Protein AF-A0A095ST44-F1 (afdb_monomer_lite)

Structure (mmCIF, N/CA/C/O backbone):
data_AF-A0A095ST44-F1
#
_entry.id   AF-A0A095ST44-F1
#
loop_
_atom_site.group_PDB
_atom_site.id
_atom_site.type_symbol
_atom_site.label_atom_id
_atom_site.label_alt_id
_atom_site.label_comp_id
_atom_site.label_asym_id
_atom_site.label_entity_id
_atom_site.label_seq_id
_atom_site.pdbx_PDB_ins_code
_atom_site.Cartn_x
_atom_site.Cartn_y
_atom_site.Cartn_z
_atom_site.occupancy
_atom_site.B_iso_or_equiv
_atom_site.auth_seq_id
_atom_site.auth_comp_id
_atom_site.auth_asym_id
_atom_site.auth_atom_id
_atom_site.pdbx_PDB_model_num
ATOM 1 N N . MET A 1 1 ? -21.161 -4.479 18.230 1.00 47.06 1 MET A N 1
ATOM 2 C CA . MET A 1 1 ? -19.815 -4.696 17.646 1.00 47.06 1 MET A CA 1
ATOM 3 C C . MET A 1 1 ? -19.602 -3.710 16.500 1.00 47.06 1 MET A C 1
ATOM 5 O O . MET A 1 1 ? -20.289 -3.825 15.493 1.00 47.06 1 MET A O 1
ATOM 9 N N . LYS A 1 2 ? -18.725 -2.702 16.649 1.00 52.69 2 LYS A N 1
ATOM 10 C CA . LYS A 1 2 ? -18.354 -1.812 15.530 1.00 52.69 2 LYS A CA 1
ATOM 11 C C . LYS A 1 2 ? -17.676 -2.680 14.466 1.00 52.69 2 LYS A C 1
ATOM 13 O O . LYS A 1 2 ? -16.595 -3.201 14.727 1.00 52.69 2 LYS A O 1
ATOM 18 N N . LYS A 1 3 ? -18.333 -2.896 13.320 1.00 59.69 3 LYS A N 1
ATOM 19 C CA . LYS A 1 3 ? -17.752 -3.633 12.191 1.00 59.69 3 LYS A CA 1
ATOM 20 C C . LYS A 1 3 ? -16.481 -2.893 11.788 1.00 59.69 3 LYS A C 1
ATOM 22 O O . LYS A 1 3 ? -16.551 -1.761 11.317 1.00 59.69 3 LYS A O 1
ATOM 27 N N . ILE A 1 4 ? -15.323 -3.497 12.041 1.00 64.50 4 ILE A N 1
ATOM 28 C CA . ILE A 1 4 ? -14.072 -3.025 11.454 1.00 64.50 4 ILE A CA 1
ATOM 29 C C . ILE A 1 4 ? -14.319 -3.059 9.942 1.00 64.50 4 ILE A C 1
ATOM 31 O O . ILE A 1 4 ? -14.825 -4.079 9.463 1.00 64.50 4 ILE A O 1
ATOM 35 N N . PRO A 1 5 ? -14.057 -1.979 9.192 1.00 71.56 5 PRO A N 1
ATOM 36 C CA . PRO A 1 5 ? -14.245 -1.973 7.748 1.00 71.56 5 PRO A CA 1
ATOM 37 C C . PRO A 1 5 ? -13.157 -2.839 7.089 1.00 71.56 5 PRO A C 1
ATOM 39 O O . PRO A 1 5 ? -12.270 -2.334 6.408 1.00 71.56 5 PRO A O 1
ATOM 42 N N . LEU A 1 6 ? -13.222 -4.160 7.305 1.00 80.25 6 LEU A N 1
ATOM 43 C CA . LEU A 1 6 ? -12.334 -5.175 6.733 1.00 80.25 6 LEU A CA 1
ATOM 44 C C . LEU A 1 6 ? -12.300 -5.074 5.211 1.00 80.25 6 LEU A C 1
ATOM 46 O O . LEU A 1 6 ? -11.256 -5.279 4.610 1.00 80.25 6 LEU A O 1
ATOM 50 N N . PHE A 1 7 ? -13.422 -4.685 4.605 1.00 85.25 7 PHE A N 1
ATOM 51 C CA . PHE A 1 7 ? -13.512 -4.430 3.175 1.00 85.25 7 PHE A CA 1
ATOM 52 C C . PHE A 1 7 ? -12.562 -3.313 2.714 1.00 85.25 7 PHE A C 1
ATOM 54 O O . PHE A 1 7 ? -11.869 -3.472 1.717 1.00 85.25 7 PHE A O 1
ATOM 61 N N . GLY A 1 8 ? -12.458 -2.214 3.471 1.00 86.38 8 GLY A N 1
ATOM 62 C CA . GLY A 1 8 ? -11.545 -1.115 3.143 1.00 86.38 8 GLY A CA 1
ATOM 63 C C . GLY A 1 8 ? -10.075 -1.503 3.306 1.00 86.38 8 GLY A C 1
ATOM 64 O O . GLY A 1 8 ? -9.249 -1.141 2.474 1.00 86.38 8 GLY A O 1
ATOM 65 N N . ILE A 1 9 ? -9.759 -2.294 4.337 1.00 90.19 9 ILE A N 1
ATOM 66 C CA . ILE A 1 9 ? -8.407 -2.835 4.541 1.00 90.19 9 ILE A CA 1
ATOM 67 C C . ILE A 1 9 ? -8.048 -3.796 3.402 1.00 90.19 9 ILE A C 1
ATOM 69 O O . ILE A 1 9 ? -6.965 -3.692 2.839 1.00 90.19 9 ILE A O 1
ATOM 73 N N . PHE A 1 10 ? -8.967 -4.685 3.017 1.00 91.75 10 PHE A N 1
ATOM 74 C CA . PHE A 1 10 ? -8.771 -5.611 1.903 1.00 91.75 10 PHE A CA 1
ATOM 75 C C . PHE A 1 10 ? -8.503 -4.873 0.587 1.00 91.75 10 PHE A C 1
ATOM 77 O O . PHE A 1 10 ? -7.531 -5.179 -0.097 1.00 91.75 10 PHE A O 1
ATOM 84 N N . ILE A 1 11 ? -9.307 -3.851 0.270 1.00 93.12 11 ILE A N 1
ATOM 85 C CA . ILE A 1 11 ? -9.084 -2.999 -0.904 1.00 93.12 11 ILE A CA 1
ATOM 86 C C . ILE A 1 11 ? -7.694 -2.360 -0.850 1.00 93.12 11 ILE A C 1
ATOM 88 O O . ILE A 1 11 ? -6.954 -2.437 -1.827 1.00 93.12 11 ILE A O 1
ATOM 92 N N . ALA A 1 12 ? -7.311 -1.771 0.285 1.00 93.50 12 ALA A N 1
ATOM 93 C CA . ALA A 1 12 ? -6.007 -1.129 0.423 1.00 93.50 12 ALA A CA 1
ATOM 94 C C . ALA A 1 12 ? -4.846 -2.107 0.173 1.00 93.50 12 ALA A C 1
ATOM 96 O O . ALA A 1 12 ? -3.894 -1.762 -0.520 1.00 93.50 12 ALA A O 1
ATOM 97 N N . VAL A 1 13 ? -4.952 -3.347 0.662 1.00 94.50 13 VAL A N 1
ATOM 98 C CA . VAL A 1 13 ? -3.960 -4.405 0.408 1.00 94.50 13 VAL A CA 1
ATOM 99 C C . VAL A 1 13 ? -3.882 -4.760 -1.081 1.00 94.50 13 VAL A C 1
ATOM 101 O O . VAL A 1 13 ? -2.782 -4.854 -1.622 1.00 94.50 13 VAL A O 1
ATOM 104 N N . VAL A 1 14 ? -5.022 -4.901 -1.768 1.00 96.38 14 VAL A N 1
ATOM 105 C CA . VAL A 1 14 ? -5.052 -5.162 -3.220 1.00 96.38 14 VAL A CA 1
ATOM 106 C C . VAL A 1 14 ? -4.350 -4.043 -3.993 1.00 96.38 14 VAL A C 1
ATOM 108 O O . VAL A 1 14 ? -3.529 -4.322 -4.864 1.00 96.38 14 VAL A O 1
ATOM 111 N N . PHE A 1 15 ? -4.608 -2.780 -3.648 1.00 96.50 15 PHE A N 1
ATOM 112 C CA . PHE A 1 15 ? -3.947 -1.647 -4.296 1.00 96.50 15 PHE A CA 1
ATOM 113 C C . PHE A 1 15 ? -2.443 -1.577 -4.013 1.00 96.50 15 PHE A C 1
ATOM 115 O O . PHE A 1 15 ? -1.689 -1.187 -4.900 1.00 96.50 15 PHE A O 1
ATOM 122 N N . ILE A 1 16 ? -1.983 -1.993 -2.830 1.00 96.44 16 ILE 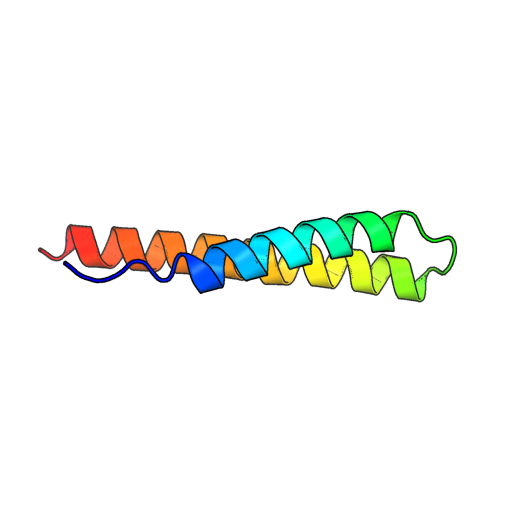A N 1
ATOM 123 C CA . ILE A 1 16 ? -0.545 -2.104 -2.543 1.00 96.44 16 ILE A CA 1
ATOM 124 C C . ILE A 1 16 ? 0.102 -3.152 -3.457 1.00 96.44 16 ILE A C 1
ATOM 126 O O . ILE A 1 16 ? 1.143 -2.877 -4.048 1.00 96.44 16 ILE A O 1
ATOM 130 N N . ILE A 1 17 ? -0.531 -4.316 -3.636 1.00 96.81 17 ILE A N 1
ATOM 131 C CA . ILE A 1 17 ? -0.037 -5.363 -4.548 1.00 96.81 17 ILE A CA 1
ATOM 132 C C . ILE A 1 17 ? 0.012 -4.847 -5.992 1.00 96.81 17 ILE A C 1
ATOM 134 O O . ILE A 1 17 ? 1.003 -5.058 -6.691 1.00 96.81 17 ILE A O 1
ATOM 138 N N . LEU A 1 18 ? -1.024 -4.128 -6.436 1.00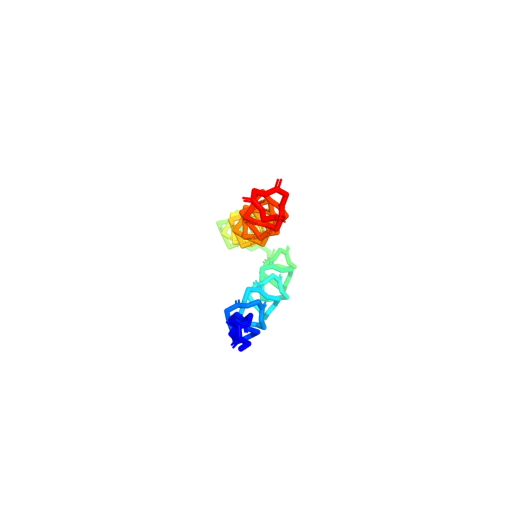 96.62 18 LEU A N 1
ATOM 139 C CA . LEU A 1 18 ? -1.019 -3.486 -7.751 1.00 96.62 18 LEU A CA 1
ATOM 140 C C . LEU A 1 18 ? 0.117 -2.465 -7.874 1.00 96.62 18 LEU A C 1
ATOM 142 O O . LEU A 1 18 ? 0.832 -2.485 -8.869 1.00 96.62 18 LEU A O 1
ATOM 146 N N . GLY A 1 19 ? 0.337 -1.630 -6.857 1.00 95.75 19 GLY A N 1
ATOM 147 C CA . GLY A 1 19 ? 1.446 -0.677 -6.825 1.00 95.75 19 GLY A CA 1
ATOM 148 C C . GLY A 1 19 ? 2.814 -1.352 -6.966 1.00 95.75 19 GLY A C 1
ATOM 149 O O . GLY A 1 19 ? 3.649 -0.873 -7.728 1.00 95.75 19 GLY A O 1
ATOM 150 N N . ILE A 1 20 ? 3.019 -2.506 -6.319 1.00 96.75 20 ILE A N 1
ATOM 151 C CA . ILE A 1 20 ? 4.247 -3.308 -6.468 1.00 96.75 20 ILE A CA 1
ATOM 152 C C . ILE A 1 20 ? 4.402 -3.797 -7.914 1.00 96.75 20 ILE A C 1
ATOM 154 O O . ILE A 1 20 ? 5.476 -3.657 -8.493 1.00 96.75 20 ILE A O 1
ATOM 158 N N . ASN A 1 21 ? 3.324 -4.294 -8.529 1.00 96.56 21 ASN A N 1
ATOM 159 C CA . ASN A 1 21 ? 3.342 -4.708 -9.936 1.00 96.56 21 ASN A CA 1
ATOM 160 C C . ASN A 1 21 ? 3.625 -3.542 -10.902 1.00 96.56 21 ASN A C 1
ATOM 162 O O . ASN A 1 21 ? 4.206 -3.760 -11.966 1.00 96.56 21 ASN A O 1
ATOM 166 N N . LEU A 1 22 ? 3.213 -2.317 -10.557 1.00 95.00 22 LEU A N 1
ATOM 167 C CA . LEU A 1 22 ? 3.506 -1.114 -11.342 1.00 95.00 22 LEU A CA 1
ATOM 168 C C . LEU A 1 22 ? 4.987 -0.721 -11.262 1.00 95.00 22 LEU A C 1
ATOM 170 O O . LEU A 1 22 ? 5.548 -0.287 -12.262 1.00 95.00 22 LEU A O 1
ATOM 174 N N . ILE A 1 23 ? 5.639 -0.917 -10.111 1.00 96.00 23 ILE A N 1
ATOM 175 C CA . ILE A 1 23 ? 7.073 -0.619 -9.934 1.00 96.00 23 ILE A CA 1
ATOM 176 C C . ILE A 1 23 ? 7.954 -1.522 -10.807 1.00 96.00 23 ILE A C 1
ATOM 178 O O . ILE A 1 23 ? 9.053 -1.134 -11.182 1.00 96.00 23 ILE A O 1
ATOM 182 N N . SER A 1 24 ? 7.480 -2.712 -11.177 1.00 93.94 24 SER A N 1
ATOM 183 C CA . SER A 1 24 ? 8.206 -3.617 -12.079 1.00 93.94 24 SER A CA 1
ATOM 184 C C . SER A 1 24 ? 8.117 -3.234 -13.565 1.00 93.94 24 SER A C 1
ATOM 186 O O . SER A 1 24 ? 8.537 -4.019 -14.413 1.00 93.94 24 SER A O 1
ATOM 188 N N . LYS A 1 25 ? 7.523 -2.085 -13.914 1.00 94.88 25 LYS A N 1
ATOM 189 C CA . LYS A 1 25 ? 7.428 -1.600 -15.299 1.00 94.88 25 LYS A CA 1
ATOM 190 C C . LYS A 1 25 ? 8.655 -0.770 -15.681 1.00 94.88 25 LYS A C 1
ATOM 192 O O . LYS A 1 25 ? 9.301 -0.184 -14.826 1.00 94.88 25 LYS A O 1
ATOM 197 N N . GLU A 1 26 ? 8.959 -0.723 -16.976 1.00 89.19 26 GLU A N 1
ATOM 198 C CA . GLU A 1 26 ? 10.093 0.050 -17.514 1.00 89.19 26 GLU A CA 1
ATOM 199 C C . GLU A 1 26 ? 9.783 1.551 -17.634 1.00 89.19 26 GLU A C 1
ATOM 201 O O . GLU A 1 26 ? 10.687 2.377 -17.577 1.00 89.19 26 GLU A O 1
ATOM 206 N N . ASP A 1 27 ? 8.506 1.909 -17.785 1.00 94.81 27 ASP A N 1
ATOM 207 C CA . ASP A 1 27 ? 8.063 3.297 -17.902 1.00 94.81 27 ASP A CA 1
ATOM 208 C C . ASP A 1 27 ? 8.192 4.037 -16.561 1.00 94.81 27 ASP A C 1
ATOM 210 O O . ASP A 1 27 ? 7.503 3.714 -15.588 1.00 94.81 27 ASP A O 1
ATOM 214 N N . GLU A 1 28 ? 9.057 5.054 -16.520 1.00 95.06 28 GLU A N 1
ATOM 215 C CA . GLU A 1 28 ? 9.367 5.817 -15.303 1.00 95.06 28 GLU A CA 1
ATOM 216 C C . GLU A 1 28 ? 8.117 6.441 -14.674 1.00 95.06 28 GLU A C 1
ATOM 218 O O . GLU A 1 28 ? 7.962 6.441 -13.450 1.00 95.06 28 GLU A O 1
ATOM 223 N N . PHE A 1 29 ? 7.183 6.928 -15.498 1.00 96.06 29 PHE A N 1
ATOM 224 C CA . PHE A 1 29 ? 5.933 7.501 -15.009 1.00 96.06 29 PHE A CA 1
ATOM 225 C C . PHE A 1 29 ? 5.082 6.447 -14.288 1.00 96.06 29 PHE A C 1
ATOM 227 O O . PHE A 1 29 ? 4.594 6.682 -13.180 1.00 96.06 29 PHE A O 1
ATOM 234 N N . THR A 1 30 ? 4.960 5.253 -14.863 1.00 96.19 30 THR A N 1
ATOM 235 C CA . THR A 1 30 ? 4.245 4.122 -14.262 1.00 96.19 30 THR A CA 1
ATOM 236 C C . THR A 1 30 ? 4.879 3.680 -12.943 1.00 96.19 30 THR A C 1
ATOM 238 O O . THR A 1 30 ? 4.160 3.400 -11.980 1.00 96.19 30 THR A O 1
ATOM 241 N N . VAL A 1 31 ? 6.211 3.678 -12.857 1.00 97.06 31 VAL A N 1
ATOM 242 C CA . VAL A 1 31 ? 6.938 3.368 -11.618 1.00 97.06 31 VAL A CA 1
ATOM 243 C C . VAL A 1 31 ? 6.633 4.396 -10.525 1.00 97.06 31 VAL A C 1
ATOM 245 O O . VAL A 1 31 ? 6.332 4.018 -9.389 1.00 97.06 31 VAL A O 1
ATOM 248 N N . ILE A 1 32 ? 6.634 5.692 -10.860 1.00 97.75 32 ILE A N 1
ATOM 249 C CA . ILE A 1 32 ? 6.271 6.776 -9.930 1.00 97.75 32 ILE A CA 1
ATOM 250 C C . ILE A 1 32 ? 4.836 6.596 -9.423 1.00 97.75 32 ILE A C 1
ATOM 252 O O . ILE A 1 32 ? 4.585 6.703 -8.219 1.00 97.75 32 ILE A O 1
ATOM 256 N N . VAL A 1 33 ? 3.896 6.269 -10.315 1.00 97.31 33 VAL A N 1
ATOM 257 C CA . VAL A 1 33 ? 2.502 5.976 -9.946 1.00 97.31 33 VAL A CA 1
ATOM 258 C C . VAL A 1 33 ? 2.423 4.760 -9.016 1.00 97.31 33 VAL A C 1
ATOM 260 O O . VAL A 1 33 ? 1.657 4.777 -8.047 1.00 97.31 33 VAL A O 1
ATOM 263 N N . GLY A 1 34 ? 3.242 3.731 -9.248 1.00 97.44 34 GLY A N 1
ATOM 264 C CA . GLY A 1 34 ? 3.369 2.572 -8.364 1.00 97.44 34 GLY A CA 1
ATOM 265 C C . GLY A 1 34 ? 3.787 2.963 -6.944 1.00 97.44 34 GLY A C 1
ATOM 266 O O . GLY A 1 34 ? 3.085 2.636 -5.984 1.00 97.44 34 GLY A O 1
ATOM 267 N N . TYR A 1 35 ? 4.862 3.746 -6.800 1.00 97.81 35 TYR A N 1
ATOM 268 C CA . TYR A 1 35 ? 5.305 4.259 -5.498 1.00 97.81 35 TYR A CA 1
ATOM 269 C C . TYR A 1 35 ? 4.241 5.123 -4.811 1.00 97.81 35 TYR A C 1
ATOM 271 O O . TYR A 1 35 ? 3.946 4.909 -3.633 1.00 97.81 35 TYR A O 1
ATOM 279 N N . ALA A 1 36 ? 3.623 6.059 -5.538 1.00 97.56 36 ALA A N 1
ATOM 280 C CA . ALA A 1 36 ? 2.566 6.917 -5.002 1.00 97.56 36 ALA A CA 1
ATOM 281 C C . ALA A 1 36 ? 1.378 6.094 -4.478 1.00 97.56 36 ALA A C 1
ATOM 283 O O . ALA A 1 36 ? 0.863 6.364 -3.391 1.00 97.56 36 ALA A O 1
ATOM 284 N N . THR A 1 37 ? 0.994 5.044 -5.211 1.00 97.19 37 THR A N 1
ATOM 285 C CA . THR A 1 37 ? -0.074 4.116 -4.817 1.00 97.19 37 THR A CA 1
ATOM 286 C C . THR A 1 37 ? 0.269 3.408 -3.507 1.00 97.19 37 THR A C 1
ATOM 288 O O . THR A 1 37 ? -0.529 3.427 -2.568 1.00 97.19 37 THR A O 1
ATOM 291 N N . ILE A 1 38 ? 1.471 2.830 -3.399 1.00 97.44 38 ILE A N 1
ATOM 292 C CA . ILE A 1 38 ? 1.899 2.121 -2.183 1.00 97.44 38 ILE A CA 1
ATOM 293 C C . ILE A 1 38 ? 1.920 3.062 -0.978 1.00 97.44 38 ILE A C 1
ATOM 295 O O . ILE A 1 38 ? 1.378 2.713 0.075 1.00 97.44 38 ILE A O 1
ATOM 299 N N . ILE A 1 39 ? 2.516 4.248 -1.121 1.00 97.75 39 ILE A N 1
ATOM 300 C CA . ILE A 1 39 ? 2.639 5.226 -0.032 1.00 97.75 39 ILE A CA 1
ATOM 301 C C . ILE A 1 39 ? 1.253 5.665 0.446 1.00 97.75 39 ILE A C 1
ATOM 303 O O . ILE A 1 39 ? 0.980 5.654 1.649 1.00 97.75 39 ILE A O 1
ATOM 307 N N . PHE A 1 40 ? 0.355 5.992 -0.486 1.00 97.25 40 PHE A N 1
ATOM 308 C CA . PHE A 1 40 ? -0.990 6.456 -0.166 1.00 97.25 40 PHE A CA 1
ATOM 309 C C . PHE A 1 40 ? -1.798 5.403 0.602 1.00 97.25 40 PHE A C 1
ATOM 311 O O . PHE A 1 40 ? -2.289 5.674 1.701 1.00 97.25 40 PHE A O 1
ATOM 318 N N . PHE A 1 41 ? -1.903 4.179 0.074 1.00 96.06 41 PHE A N 1
ATOM 319 C CA . PHE A 1 41 ? -2.706 3.132 0.711 1.00 96.06 41 PHE A CA 1
ATOM 320 C C . PHE A 1 41 ? -2.091 2.625 2.020 1.00 96.06 41 PHE A C 1
ATOM 322 O O . PHE A 1 41 ? -2.828 2.357 2.971 1.00 96.06 41 PHE A O 1
ATOM 329 N N . SER A 1 42 ? -0.760 2.579 2.125 1.00 95.31 42 SER A N 1
ATOM 330 C CA . SER A 1 42 ? -0.083 2.263 3.391 1.00 95.31 42 SER A CA 1
ATOM 331 C C . SER A 1 42 ? -0.370 3.324 4.458 1.00 95.31 42 SER A C 1
ATOM 333 O O . SER A 1 42 ? -0.699 2.987 5.597 1.00 95.31 42 SER A O 1
ATOM 335 N N . GLY A 1 43 ? -0.333 4.609 4.087 1.00 95.38 43 GLY A N 1
ATOM 336 C CA . GLY A 1 43 ? -0.687 5.716 4.976 1.00 95.38 43 GLY A CA 1
ATOM 337 C C . GLY A 1 43 ? -2.134 5.640 5.471 1.00 95.38 43 GLY A C 1
ATOM 338 O O . GLY A 1 43 ? -2.388 5.818 6.664 1.00 95.38 43 GLY A O 1
ATOM 339 N N . LEU A 1 44 ? -3.081 5.296 4.590 1.00 93.44 44 LEU A N 1
ATOM 340 C CA . LEU A 1 44 ? -4.485 5.097 4.967 1.00 93.44 44 LEU A CA 1
ATOM 341 C C . LEU A 1 44 ? -4.668 3.959 5.979 1.00 93.44 44 LEU A C 1
ATOM 343 O O . LEU A 1 44 ? -5.438 4.111 6.931 1.00 93.44 44 LEU A O 1
ATOM 347 N N . ILE A 1 45 ? -3.954 2.840 5.810 1.00 92.44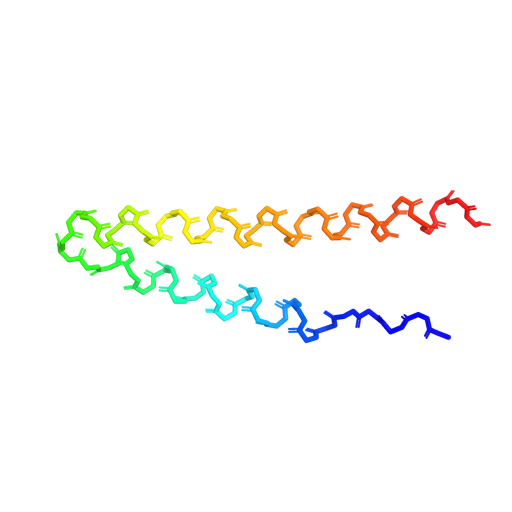 45 ILE A N 1
ATOM 348 C CA . ILE A 1 45 ? -3.993 1.716 6.756 1.00 92.44 45 ILE A CA 1
ATOM 349 C C . ILE A 1 45 ? -3.466 2.156 8.125 1.00 92.44 45 ILE A C 1
ATOM 351 O O . ILE A 1 45 ? -4.139 1.945 9.135 1.00 92.44 45 ILE A O 1
ATOM 355 N N . ILE A 1 46 ? -2.302 2.812 8.167 1.00 93.69 46 ILE A N 1
ATOM 356 C CA . ILE A 1 46 ? -1.703 3.303 9.416 1.00 93.69 46 ILE A CA 1
ATOM 357 C C . ILE A 1 46 ? -2.655 4.278 10.118 1.00 93.69 46 ILE A C 1
ATOM 359 O O . ILE A 1 46 ? -2.942 4.121 11.305 1.00 93.69 46 ILE A O 1
ATOM 363 N N . PHE A 1 47 ? -3.211 5.243 9.383 1.00 92.12 47 PHE A N 1
ATOM 364 C CA . PHE A 1 47 ? -4.178 6.199 9.919 1.00 92.12 47 PHE A CA 1
ATOM 365 C C . PHE A 1 47 ? -5.418 5.505 10.501 1.00 92.12 47 PHE A C 1
ATOM 367 O O . PHE A 1 47 ? -5.866 5.838 11.603 1.00 92.12 47 PHE A O 1
ATOM 374 N N . ALA A 1 48 ? -5.962 4.510 9.796 1.00 89.56 48 ALA A N 1
ATOM 375 C CA . ALA A 1 48 ? -7.108 3.741 10.267 1.00 89.56 48 ALA A CA 1
ATOM 376 C C . ALA A 1 48 ? -6.793 2.968 11.559 1.00 89.56 48 ALA A C 1
ATOM 378 O O . ALA A 1 48 ? -7.615 2.965 12.481 1.00 89.56 48 ALA A O 1
ATOM 379 N N . ILE A 1 49 ? -5.603 2.365 11.659 1.00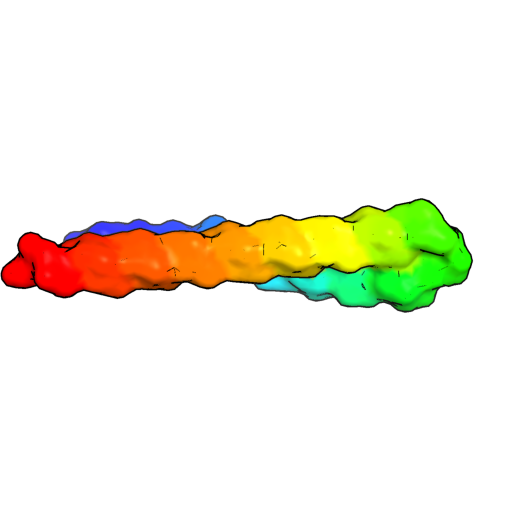 89.38 49 ILE A N 1
ATOM 380 C CA . ILE A 1 49 ? -5.134 1.668 12.866 1.00 89.38 49 ILE A CA 1
ATOM 381 C C . ILE A 1 49 ? -5.007 2.648 14.036 1.00 89.38 49 ILE A C 1
ATOM 383 O O . ILE A 1 49 ? -5.556 2.388 15.106 1.00 89.38 49 ILE A O 1
ATOM 387 N N . ILE A 1 50 ? -4.361 3.800 13.834 1.00 91.19 50 ILE A N 1
ATOM 388 C CA . ILE A 1 50 ? -4.216 4.835 14.870 1.00 91.19 50 ILE A CA 1
ATOM 389 C C . ILE A 1 50 ? -5.589 5.286 15.372 1.00 91.19 50 ILE A C 1
ATOM 391 O O . ILE A 1 50 ? -5.828 5.337 16.580 1.00 91.19 50 ILE A O 1
ATOM 395 N N . LYS A 1 51 ? -6.526 5.567 14.460 1.00 86.62 51 LYS A N 1
ATOM 396 C CA . LYS A 1 51 ? -7.888 5.983 14.818 1.00 86.62 51 LYS A CA 1
ATOM 397 C C . LYS A 1 51 ? -8.633 4.897 15.595 1.00 86.62 51 LYS A C 1
ATOM 399 O O . LYS A 1 51 ? -9.372 5.215 16.527 1.00 86.62 51 LYS A O 1
ATOM 404 N N . LEU A 1 52 ? -8.437 3.625 15.242 1.00 85.62 52 LEU A N 1
ATOM 405 C CA . LEU A 1 52 ? -9.022 2.489 15.955 1.00 85.62 52 LEU A CA 1
ATOM 406 C C . LEU A 1 52 ? -8.473 2.380 17.385 1.00 85.62 52 LEU A C 1
ATOM 408 O O . LEU A 1 52 ? -9.259 2.240 18.322 1.00 85.62 52 LEU A O 1
ATOM 412 N N . LEU A 1 53 ? -7.150 2.469 17.550 1.00 87.81 53 LEU A N 1
ATOM 413 C CA . LEU A 1 53 ? -6.480 2.398 18.852 1.00 87.81 53 LEU A CA 1
ATOM 414 C C . LEU A 1 53 ? -6.852 3.590 19.742 1.00 87.81 53 LEU A C 1
ATOM 416 O O . LEU A 1 53 ? -7.231 3.400 20.895 1.00 87.81 53 LEU A O 1
ATOM 420 N N . SER A 1 54 ? -6.845 4.807 19.191 1.00 88.88 54 SER A N 1
ATOM 421 C CA . SER A 1 54 ? -7.232 6.023 19.914 1.00 88.88 54 SER A CA 1
ATOM 422 C C . SER A 1 54 ? -8.691 5.980 20.387 1.00 88.88 54 SER A C 1
ATOM 424 O O . SER A 1 54 ? -8.981 6.371 21.514 1.00 88.88 54 SER A O 1
ATOM 426 N N . ASN A 1 55 ? -9.610 5.445 19.573 1.00 79.19 55 ASN A N 1
ATOM 427 C CA . ASN A 1 55 ? -11.006 5.266 19.984 1.00 79.19 55 ASN A CA 1
ATOM 428 C C . ASN A 1 55 ? -11.189 4.196 21.064 1.00 79.19 55 ASN A C 1
ATOM 430 O O . ASN A 1 55 ? -12.107 4.329 21.865 1.00 79.19 55 ASN A O 1
ATOM 434 N N . ARG A 1 56 ? -10.371 3.135 21.074 1.00 70.50 56 ARG A N 1
ATOM 435 C CA . ARG A 1 56 ? -10.423 2.112 22.132 1.00 70.50 56 ARG A CA 1
ATOM 436 C C . ARG A 1 56 ? -9.871 2.625 23.459 1.00 70.50 56 ARG A C 1
ATOM 438 O O . ARG A 1 56 ? -10.391 2.240 24.490 1.00 70.50 56 ARG A O 1
ATOM 445 N N . ASN A 1 57 ? -8.872 3.505 23.426 1.00 69.00 57 ASN A N 1
ATOM 446 C CA . ASN A 1 57 ? -8.253 4.074 24.627 1.00 69.00 57 ASN A CA 1
ATOM 447 C C . ASN A 1 57 ? -9.103 5.168 25.311 1.00 69.00 57 ASN A C 1
ATOM 449 O O . ASN A 1 57 ? -8.729 5.662 26.368 1.00 69.00 57 ASN A O 1
ATOM 453 N N . LYS A 1 58 ? -10.211 5.598 24.688 1.00 58.41 58 LYS A N 1
ATOM 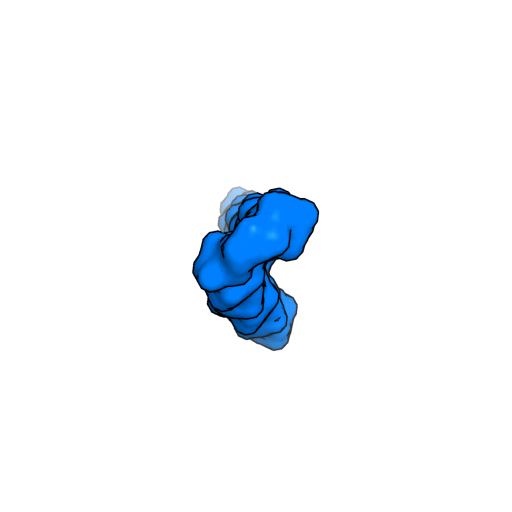454 C CA . LYS A 1 58 ? -11.174 6.574 25.238 1.00 58.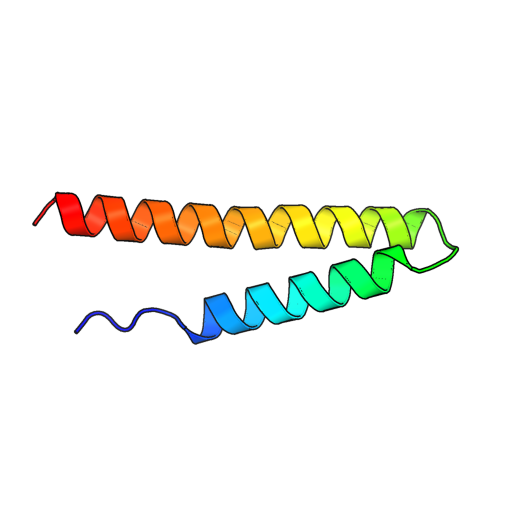41 58 LYS A CA 1
ATOM 455 C C . LYS A 1 58 ? -12.433 5.922 25.840 1.00 58.41 58 LYS A C 1
ATOM 457 O O . LYS A 1 58 ? -13.367 6.640 26.187 1.00 58.41 58 LYS A O 1
ATOM 462 N N . THR A 1 59 ? -12.471 4.594 25.916 1.00 48.91 59 THR A N 1
ATOM 463 C CA . THR A 1 59 ? -13.498 3.777 26.591 1.00 48.91 59 THR A CA 1
ATOM 464 C C . THR A 1 59 ? -12.855 3.030 27.734 1.00 48.91 59 THR A C 1
ATOM 466 O O . THR A 1 59 ? -13.516 2.918 28.783 1.00 48.91 59 THR A O 1
#

Radius of gyration: 14.59 Å; chains: 1; bounding box: 30×13×44 Å

Organism: NCBI:txid1453498

Foldseek 3Di:
DPPLPVVLLVVLVVQLVVLVVQCPDPDPVSNVVSVVSNVVSVVVVVVSVVVVVVVVVVD

pLDDT: mean 88.33, std 13.06, range [47.06, 97.81]

Sequence (59 aa):
MKKIPLFGIFIAVVFIILGINLISKEDEFTVIVGYATIIFFSGLIIFAIIKLLSNRNKT

Secondary structure (DSSP, 8-state):
-----HHHHHHHHHHHHHHHHHHTSS-HHHHHHHHHHHHHHHHHHHHHHHHHHHHHTT-